Protein AF-A0AAW1ME20-F1 (afdb_monomer_lite)

Structure (mmCIF, N/CA/C/O backbone):
data_AF-A0AAW1ME20-F1
#
_entry.id   AF-A0AAW1ME20-F1
#
loop_
_atom_site.group_PDB
_atom_site.id
_atom_site.type_symbol
_atom_site.label_atom_id
_atom_site.label_alt_id
_atom_site.label_comp_id
_atom_site.label_asym_id
_atom_site.label_entity_id
_atom_site.label_seq_id
_atom_site.pdbx_PDB_ins_code
_atom_site.Cartn_x
_atom_site.Cartn_y
_atom_site.Cartn_z
_atom_site.occupancy
_atom_site.B_iso_or_equiv
_atom_site.auth_seq_id
_atom_site.auth_comp_id
_atom_site.auth_asym_id
_atom_site.auth_atom_id
_atom_site.pdbx_PDB_model_num
ATOM 1 N N . MET A 1 1 ? -21.254 -14.684 -6.354 1.00 52.38 1 MET A N 1
ATOM 2 C CA . MET A 1 1 ? -21.235 -14.029 -7.684 1.00 52.38 1 MET A CA 1
ATOM 3 C C . MET A 1 1 ? -19.961 -13.201 -7.937 1.00 52.38 1 MET A C 1
ATOM 5 O O . MET A 1 1 ? -19.954 -12.400 -8.855 1.00 52.38 1 MET A O 1
ATOM 9 N N . LEU A 1 2 ? -18.871 -13.410 -7.179 1.00 56.72 2 LEU A N 1
ATOM 10 C CA . LEU A 1 2 ? -17.570 -12.741 -7.380 1.00 56.72 2 LEU A CA 1
ATOM 11 C C . LEU A 1 2 ? -16.638 -13.488 -8.347 1.00 56.72 2 LEU A C 1
ATOM 13 O O . LEU A 1 2 ? -15.773 -12.873 -8.958 1.00 56.72 2 LEU A O 1
ATOM 17 N N . ALA A 1 3 ? -16.832 -14.800 -8.510 1.00 60.56 3 ALA A N 1
ATOM 18 C CA . ALA A 1 3 ? -15.953 -15.647 -9.317 1.00 60.56 3 ALA A CA 1
ATOM 19 C C . ALA A 1 3 ? -15.901 -15.237 -10.801 1.00 60.56 3 ALA A C 1
ATOM 21 O O . ALA A 1 3 ? -14.856 -15.363 -11.422 1.00 60.56 3 ALA A O 1
ATOM 22 N N . ASN A 1 4 ? -16.985 -14.662 -11.333 1.00 68.12 4 ASN A N 1
ATOM 23 C CA . ASN A 1 4 ? -17.108 -14.317 -12.755 1.00 68.12 4 ASN A CA 1
ATOM 24 C C . ASN A 1 4 ? -16.789 -12.835 -13.032 1.00 68.12 4 ASN A C 1
ATOM 26 O O . ASN A 1 4 ? -16.913 -12.367 -14.161 1.00 68.12 4 ASN A O 1
ATOM 30 N N . ALA A 1 5 ? -16.432 -12.060 -12.000 1.00 71.19 5 ALA A N 1
ATOM 31 C CA . ALA A 1 5 ? -16.094 -10.645 -12.164 1.00 71.19 5 ALA A CA 1
ATOM 32 C C . ALA A 1 5 ? -14.813 -10.478 -13.001 1.00 71.19 5 ALA A C 1
ATOM 34 O O . ALA A 1 5 ? -14.712 -9.555 -13.811 1.00 71.19 5 ALA A O 1
ATOM 35 N N . TRP A 1 6 ? -13.883 -11.426 -12.859 1.00 73.56 6 TRP A N 1
ATOM 36 C CA . TRP A 1 6 ? -12.622 -11.481 -13.594 1.00 73.56 6 TRP A CA 1
ATOM 37 C C . TRP A 1 6 ? -12.797 -11.774 -15.087 1.00 73.56 6 TRP A C 1
ATOM 39 O O . TRP A 1 6 ? -12.041 -11.238 -15.889 1.00 73.56 6 TRP A O 1
ATOM 49 N N . ASP A 1 7 ? -13.839 -12.509 -15.484 1.00 81.50 7 ASP A N 1
ATOM 50 C CA . ASP A 1 7 ? -14.091 -12.833 -16.899 1.00 81.50 7 ASP A CA 1
ATOM 51 C C . ASP A 1 7 ? -14.493 -11.602 -17.729 1.00 81.50 7 ASP A C 1
ATOM 53 O O . ASP A 1 7 ? -14.335 -11.574 -18.948 1.00 81.50 7 ASP A O 1
ATOM 57 N N . SER A 1 8 ? -15.012 -10.563 -1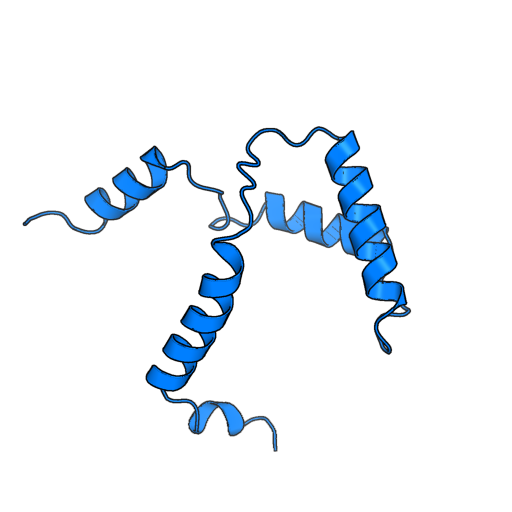7.068 1.00 81.25 8 SER A N 1
ATOM 58 C CA . SER A 1 8 ? -15.414 -9.301 -17.704 1.00 81.25 8 SER A CA 1
ATOM 59 C C . SER A 1 8 ? -14.288 -8.263 -17.791 1.00 81.25 8 SER A C 1
ATOM 61 O O . SER A 1 8 ? -14.452 -7.212 -18.420 1.00 81.25 8 SER A O 1
ATOM 63 N N . LEU A 1 9 ? -13.141 -8.534 -17.161 1.00 82.94 9 LEU A N 1
ATOM 64 C CA . LEU A 1 9 ? -11.998 -7.630 -17.156 1.00 82.94 9 LEU A CA 1
ATOM 65 C C . LEU A 1 9 ? -11.212 -7.766 -18.459 1.00 82.94 9 LEU A C 1
ATOM 67 O O . LEU A 1 9 ? -10.621 -8.796 -18.767 1.00 82.94 9 LEU A O 1
ATOM 71 N N . THR A 1 10 ? -11.170 -6.679 -19.224 1.00 86.75 10 THR A N 1
ATOM 72 C CA . THR A 1 10 ? -10.307 -6.588 -20.398 1.00 86.75 10 THR A CA 1
ATOM 73 C C . THR A 1 10 ? -8.898 -6.167 -19.991 1.00 86.75 10 THR A C 1
ATOM 75 O O . THR A 1 10 ? -8.694 -5.453 -19.004 1.00 86.75 10 THR A O 1
ATOM 78 N N . VAL A 1 11 ? -7.910 -6.537 -20.808 1.00 86.56 11 VAL A N 1
ATOM 79 C CA . VAL A 1 11 ? -6.516 -6.086 -20.648 1.00 86.56 11 VAL A CA 1
ATOM 80 C C . VAL A 1 11 ? -6.436 -4.556 -20.583 1.00 86.56 11 VAL A C 1
ATOM 82 O O . VAL A 1 11 ? -5.690 -4.002 -19.782 1.00 86.56 11 VAL A O 1
ATOM 85 N N . THR A 1 12 ? -7.261 -3.856 -21.364 1.00 89.12 12 THR A N 1
ATOM 86 C CA . THR A 1 12 ? -7.335 -2.390 -21.365 1.00 89.12 12 THR A CA 1
ATOM 87 C C . THR A 1 12 ? -7.816 -1.830 -20.027 1.00 89.12 12 THR A C 1
ATOM 89 O O . THR A 1 12 ? -7.297 -0.812 -19.571 1.00 89.12 12 THR A O 1
ATOM 92 N N . ASN A 1 13 ? -8.768 -2.491 -19.364 1.00 88.75 13 ASN A N 1
ATOM 93 C CA . ASN A 1 13 ? -9.242 -2.070 -18.046 1.00 88.75 13 ASN A CA 1
ATOM 94 C C . ASN A 1 13 ? -8.133 -2.191 -16.996 1.00 88.75 13 ASN A C 1
ATOM 96 O O . ASN A 1 13 ? -7.934 -1.256 -16.222 1.00 88.75 13 ASN A O 1
ATOM 100 N N . LEU A 1 14 ? -7.370 -3.289 -17.023 1.00 84.56 14 LEU A N 1
ATOM 101 C CA . LEU A 1 14 ? -6.209 -3.482 -16.148 1.00 84.56 14 LEU A CA 1
ATOM 102 C C . LEU A 1 14 ? -5.115 -2.446 -16.422 1.00 84.56 14 LEU A C 1
ATOM 104 O O . LEU A 1 14 ? -4.630 -1.812 -15.492 1.00 84.56 14 LEU A O 1
ATOM 108 N N . GLN A 1 15 ? -4.781 -2.200 -17.691 1.00 84.00 15 GLN A N 1
ATOM 109 C CA . GLN A 1 15 ? -3.793 -1.185 -18.070 1.00 84.00 15 GLN A CA 1
ATOM 110 C C . GLN A 1 15 ? -4.207 0.224 -17.629 1.00 84.00 15 GLN A C 1
ATOM 112 O O . GLN A 1 15 ? -3.375 0.994 -17.156 1.00 84.00 15 GLN A O 1
ATOM 117 N N . ASN A 1 16 ? -5.487 0.572 -17.762 1.00 84.69 16 ASN A N 1
ATOM 118 C CA . ASN A 1 16 ? -6.000 1.871 -17.334 1.00 84.69 16 ASN A CA 1
ATOM 119 C C . ASN A 1 16 ? -6.037 2.004 -15.810 1.00 84.69 16 ASN A C 1
ATOM 121 O O . ASN A 1 16 ? -5.735 3.076 -15.290 1.00 84.69 16 ASN A O 1
ATOM 125 N N . ALA A 1 17 ? -6.391 0.935 -15.095 1.00 83.88 17 ALA A N 1
ATOM 126 C CA . ALA A 1 17 ? -6.323 0.904 -13.639 1.00 83.88 17 ALA A CA 1
ATOM 127 C C . ALA A 1 17 ? -4.873 1.066 -13.160 1.00 83.88 17 ALA A C 1
ATOM 129 O O . ALA A 1 17 ? -4.602 1.917 -12.318 1.00 83.88 17 ALA A O 1
ATOM 130 N N . TRP A 1 18 ? -3.937 0.339 -13.774 1.00 80.56 18 TRP A N 1
ATOM 131 C CA . TRP A 1 18 ? -2.513 0.428 -13.464 1.00 80.56 18 TRP A CA 1
ATOM 132 C C . TRP A 1 18 ? -1.946 1.827 -13.722 1.00 80.56 18 TRP A C 1
ATOM 134 O O . TRP A 1 18 ? -1.301 2.401 -12.853 1.00 80.56 18 TRP A O 1
ATOM 144 N N . LYS A 1 19 ? -2.260 2.436 -14.873 1.00 82.44 19 LYS A N 1
ATOM 145 C CA . LYS A 1 19 ? -1.849 3.817 -15.183 1.00 82.44 19 LYS A CA 1
ATOM 146 C C . LYS A 1 19 ? -2.373 4.831 -14.170 1.00 82.44 19 LYS A C 1
ATOM 148 O O . LYS A 1 19 ? -1.637 5.737 -13.804 1.00 82.44 19 LYS A O 1
ATOM 153 N N . LYS A 1 20 ? -3.618 4.674 -13.707 1.00 80.69 20 LYS A N 1
ATOM 154 C CA . LYS A 1 20 ? -4.199 5.547 -12.675 1.00 80.69 20 LYS A CA 1
ATOM 155 C C . LYS A 1 20 ? -3.472 5.417 -11.339 1.00 80.69 20 LYS A C 1
ATOM 157 O O . LYS A 1 20 ? -3.238 6.431 -10.692 1.00 80.69 20 LYS A O 1
ATOM 162 N N . LEU A 1 21 ? -3.106 4.195 -10.952 1.00 72.88 21 LEU A N 1
ATOM 163 C CA . LEU A 1 21 ? -2.318 3.945 -9.744 1.00 72.88 21 LEU A CA 1
ATOM 164 C C . LEU A 1 21 ? -0.907 4.540 -9.868 1.00 72.88 21 LE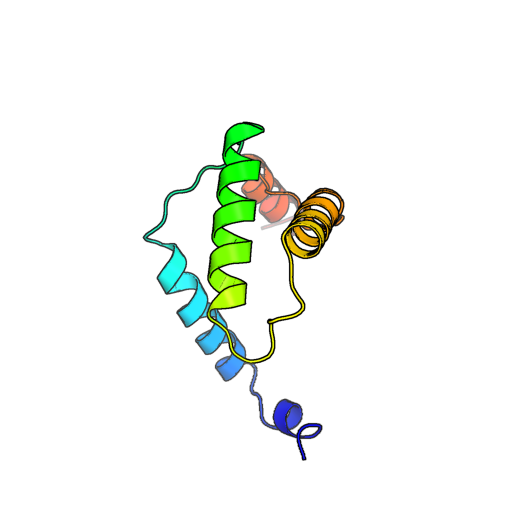U A C 1
ATOM 166 O O . LEU A 1 21 ? -0.423 5.151 -8.925 1.00 72.88 21 LEU A O 1
ATOM 170 N N . TRP A 1 22 ? -0.282 4.442 -11.044 1.00 64.75 22 TRP A N 1
ATOM 171 C CA . TRP A 1 22 ? 1.079 4.943 -11.264 1.00 64.75 22 TRP A CA 1
ATOM 172 C C . TRP A 1 22 ? 1.166 6.470 -11.373 1.00 64.75 22 TRP A C 1
ATOM 174 O O . TRP A 1 22 ? 2.094 7.069 -10.844 1.00 64.75 22 TRP A O 1
ATOM 184 N N . SER A 1 23 ? 0.171 7.132 -11.976 1.00 56.53 23 SER A N 1
ATOM 185 C CA . SER A 1 23 ? 0.121 8.604 -12.036 1.00 56.53 23 SER A CA 1
ATOM 186 C C . SER A 1 23 ? 0.013 9.274 -10.660 1.00 56.53 23 SER A C 1
ATOM 188 O O . SER A 1 23 ? 0.272 10.464 -10.535 1.00 56.53 23 SER A O 1
ATOM 190 N N . VAL A 1 24 ? -0.368 8.520 -9.623 1.00 53.19 24 VAL A N 1
ATOM 191 C CA . VAL A 1 24 ? -0.378 8.995 -8.231 1.00 53.19 24 VAL A CA 1
ATOM 192 C C . VAL A 1 24 ? 1.031 8.977 -7.617 1.00 53.19 24 VAL A C 1
ATOM 194 O O . VAL A 1 24 ? 1.298 9.744 -6.697 1.00 53.19 24 VAL A O 1
ATOM 197 N N . VAL A 1 25 ? 1.950 8.160 -8.144 1.00 52.56 25 VAL A N 1
ATOM 198 C CA . VAL A 1 25 ? 3.307 7.962 -7.603 1.00 52.56 25 VAL A CA 1
ATOM 199 C C . VAL A 1 25 ? 4.303 9.022 -8.096 1.00 52.56 25 VAL A C 1
ATOM 201 O O . VAL A 1 25 ? 5.257 9.325 -7.388 1.00 52.56 25 VAL A O 1
ATOM 204 N N . GLU A 1 26 ? 4.062 9.676 -9.239 1.00 49.44 26 GLU A N 1
ATOM 205 C CA . GLU A 1 26 ? 4.972 10.702 -9.797 1.00 49.44 26 GLU A CA 1
ATOM 206 C C . GLU A 1 26 ? 5.116 11.982 -8.938 1.00 49.44 26 GLU A C 1
ATOM 208 O O . GLU A 1 26 ? 5.910 12.858 -9.268 1.00 49.44 26 GLU A O 1
ATOM 213 N N . GLY A 1 27 ? 4.382 12.103 -7.825 1.00 46.66 27 GLY A N 1
ATOM 214 C CA . GLY A 1 27 ? 4.508 13.207 -6.865 1.00 46.66 27 GLY A CA 1
ATOM 215 C C . GLY A 1 27 ? 5.272 12.882 -5.575 1.00 46.66 27 GLY A C 1
ATOM 216 O O . GLY A 1 27 ? 5.367 13.755 -4.714 1.00 46.66 27 GLY A O 1
ATOM 217 N N . GLY A 1 28 ? 5.771 11.654 -5.401 1.00 45.06 28 GLY A N 1
ATOM 218 C CA . GLY A 1 28 ? 6.426 11.210 -4.169 1.00 45.06 28 GLY A CA 1
ATOM 219 C C . GLY A 1 28 ? 7.834 10.690 -4.425 1.00 45.06 28 GLY A C 1
ATOM 220 O O . GLY A 1 28 ? 8.020 9.510 -4.704 1.00 45.06 28 GLY A O 1
ATOM 221 N N . GLU A 1 29 ? 8.834 11.559 -4.305 1.00 49.25 29 GLU A N 1
ATOM 222 C CA . GLU A 1 29 ? 10.228 11.137 -4.198 1.00 49.25 29 GLU A CA 1
ATOM 223 C C . GLU A 1 29 ? 10.412 10.350 -2.891 1.00 49.25 29 GLU A C 1
ATOM 225 O O . GLU A 1 29 ? 10.404 10.928 -1.806 1.00 49.25 29 GLU A O 1
ATOM 230 N N . THR A 1 30 ? 10.620 9.039 -2.971 1.00 42.62 30 THR A N 1
ATOM 231 C CA . THR A 1 30 ? 11.273 8.293 -1.888 1.00 42.62 30 THR A CA 1
ATOM 232 C C . THR A 1 30 ? 12.329 7.379 -2.488 1.00 42.62 30 THR A C 1
ATOM 234 O O . THR A 1 30 ? 12.104 6.199 -2.749 1.00 42.62 30 THR A O 1
ATOM 237 N N . SER A 1 31 ? 13.502 7.963 -2.734 1.00 47.47 31 SER A N 1
ATOM 238 C CA . SER A 1 31 ? 14.746 7.210 -2.854 1.00 47.47 31 SER A CA 1
ATOM 239 C C . SER A 1 31 ? 15.055 6.650 -1.463 1.00 47.47 31 SER A C 1
ATOM 241 O O . SER A 1 31 ? 15.498 7.374 -0.576 1.00 47.47 31 SER A O 1
ATOM 243 N N . ASP A 1 32 ? 14.706 5.385 -1.240 1.00 50.81 32 ASP A N 1
ATOM 244 C CA . ASP A 1 32 ? 14.636 4.775 0.095 1.00 50.81 32 ASP A CA 1
ATOM 245 C C . ASP A 1 32 ? 15.733 3.738 0.353 1.00 50.81 32 ASP A C 1
ATOM 247 O O . ASP A 1 32 ? 15.556 2.769 1.089 1.00 50.81 32 ASP A O 1
ATOM 251 N N . SER A 1 33 ? 16.915 3.930 -0.231 1.00 50.00 33 SER A N 1
ATOM 252 C CA . SER A 1 33 ? 18.034 2.999 -0.032 1.00 50.00 33 SER A CA 1
ATOM 253 C C . SER A 1 33 ? 18.737 3.128 1.327 1.00 50.00 33 SER A C 1
ATOM 255 O O . SER A 1 33 ? 19.804 2.545 1.498 1.00 50.00 33 SER A O 1
ATOM 257 N N . ASN A 1 34 ? 18.191 3.859 2.310 1.00 50.09 34 ASN A N 1
ATOM 258 C CA . ASN A 1 34 ? 18.820 3.939 3.634 1.00 50.09 34 ASN A CA 1
ATOM 259 C C . ASN A 1 34 ? 17.848 4.299 4.778 1.00 50.09 34 ASN A C 1
ATOM 261 O O . ASN A 1 34 ? 18.064 5.266 5.506 1.00 50.09 34 ASN A O 1
ATOM 265 N N . ARG A 1 35 ? 16.763 3.533 4.953 1.00 58.06 35 ARG A N 1
ATOM 266 C CA . ARG A 1 35 ? 15.888 3.687 6.131 1.00 58.06 35 ARG A CA 1
ATOM 267 C C . ARG A 1 35 ? 16.596 3.194 7.390 1.00 58.06 35 ARG A C 1
ATOM 269 O O . ARG A 1 35 ? 16.979 2.026 7.483 1.00 58.06 35 ARG A O 1
ATOM 276 N N . THR A 1 36 ? 16.746 4.080 8.367 1.00 64.31 36 THR A N 1
ATOM 277 C CA . THR A 1 36 ? 17.260 3.733 9.696 1.00 64.31 36 THR A CA 1
ATOM 278 C C . THR A 1 36 ? 16.236 2.884 10.457 1.00 64.31 36 THR A C 1
ATOM 280 O O . THR A 1 36 ? 15.052 2.878 10.119 1.00 64.31 36 THR A O 1
ATOM 283 N N . ASP A 1 37 ? 16.641 2.170 11.511 1.00 68.69 37 ASP A N 1
ATOM 284 C CA . ASP A 1 37 ? 15.670 1.426 12.336 1.00 68.69 37 ASP A CA 1
ATOM 285 C C . ASP A 1 37 ? 14.609 2.350 12.967 1.00 68.69 37 ASP A C 1
ATOM 287 O O . ASP A 1 37 ? 13.461 1.942 13.135 1.00 68.69 37 ASP A O 1
ATOM 291 N N . SER A 1 38 ? 14.945 3.628 13.185 1.00 74.62 38 SER A N 1
ATOM 292 C CA . SER A 1 38 ? 13.988 4.659 13.605 1.00 74.62 38 SER A CA 1
ATOM 293 C C . SER A 1 38 ? 12.921 4.950 12.543 1.00 74.62 38 SER A C 1
ATOM 295 O O . SER A 1 38 ? 11.788 5.284 12.889 1.00 74.62 38 SER A O 1
ATOM 297 N N . ASP A 1 39 ? 13.256 4.839 11.256 1.00 76.31 39 ASP A N 1
ATOM 298 C CA . ASP A 1 39 ? 12.291 5.036 10.174 1.00 76.31 39 ASP A CA 1
ATOM 299 C C . ASP A 1 39 ? 11.322 3.858 10.096 1.00 76.31 39 ASP A C 1
ATOM 301 O O . ASP A 1 39 ? 10.123 4.064 9.920 1.00 76.31 39 ASP A O 1
ATOM 305 N N . LYS A 1 40 ? 11.816 2.629 10.300 1.00 76.38 40 LYS A N 1
ATOM 306 C CA . LYS A 1 40 ? 10.976 1.422 10.335 1.00 76.38 40 LYS A CA 1
ATOM 307 C C . LYS A 1 40 ? 9.953 1.480 11.466 1.00 76.38 40 LYS A C 1
ATOM 309 O O . LYS A 1 40 ? 8.782 1.216 11.223 1.00 76.38 40 LYS A O 1
ATOM 314 N N . GLU A 1 41 ? 10.359 1.878 12.672 1.00 81.81 41 GLU A N 1
ATOM 315 C CA . GLU A 1 41 ? 9.421 2.058 13.790 1.00 81.81 41 GLU A CA 1
ATOM 316 C C . GLU A 1 41 ? 8.371 3.133 13.499 1.00 81.81 41 GLU A C 1
ATOM 318 O O . GLU A 1 41 ? 7.192 2.946 13.804 1.00 81.81 41 GLU A O 1
ATOM 323 N N . ARG A 1 42 ? 8.763 4.244 12.862 1.00 84.25 42 ARG A N 1
ATOM 324 C CA . ARG A 1 42 ? 7.812 5.281 12.445 1.00 84.25 42 ARG A CA 1
ATOM 325 C C . ARG A 1 42 ? 6.777 4.730 11.462 1.00 84.25 42 ARG A C 1
ATOM 327 O O . ARG A 1 42 ? 5.588 4.965 11.651 1.00 84.25 42 ARG A O 1
ATOM 334 N N . ILE A 1 43 ? 7.215 3.964 10.466 1.00 82.25 43 ILE A N 1
ATOM 335 C CA . ILE A 1 43 ? 6.335 3.348 9.462 1.00 82.25 43 ILE A CA 1
ATOM 336 C C . ILE A 1 43 ? 5.378 2.344 10.106 1.00 82.25 43 ILE A C 1
ATOM 338 O O . ILE A 1 43 ? 4.189 2.369 9.807 1.00 82.25 43 ILE A O 1
ATOM 342 N N . LEU A 1 44 ? 5.860 1.499 11.021 1.00 85.81 44 LEU A N 1
ATOM 343 C CA . LEU A 1 44 ? 5.014 0.534 11.730 1.00 85.81 44 LEU A CA 1
ATOM 344 C C . LEU A 1 44 ? 3.919 1.229 12.544 1.00 85.81 44 LEU A C 1
ATOM 346 O O . LEU A 1 44 ? 2.758 0.815 12.509 1.00 85.81 44 LEU A O 1
ATOM 350 N N . ASN A 1 45 ? 4.265 2.324 13.222 1.00 85.38 45 ASN A N 1
ATOM 351 C CA . ASN A 1 45 ? 3.298 3.125 13.967 1.00 85.38 45 ASN A CA 1
ATOM 352 C C . ASN A 1 45 ? 2.267 3.790 13.042 1.00 85.38 45 ASN A C 1
ATOM 354 O O . ASN A 1 45 ? 1.078 3.792 13.355 1.00 85.38 45 ASN A O 1
ATOM 358 N N . GLU A 1 46 ? 2.699 4.317 11.894 1.00 88.12 46 GLU A N 1
ATOM 359 C CA . GLU A 1 46 ? 1.802 4.897 10.886 1.00 88.12 46 GLU A CA 1
ATOM 360 C C . GLU A 1 46 ? 0.854 3.839 10.291 1.00 88.12 46 GLU A C 1
ATOM 362 O O . GLU A 1 46 ? -0.349 4.083 10.198 1.00 88.12 46 GLU A O 1
ATOM 367 N N . MET A 1 47 ? 1.353 2.644 9.956 1.00 85.56 47 MET A N 1
ATOM 368 C CA . MET A 1 47 ? 0.539 1.536 9.437 1.00 85.56 47 MET A CA 1
ATOM 369 C C . MET A 1 47 ? -0.499 1.069 10.460 1.00 85.56 47 MET A C 1
ATOM 371 O O . MET A 1 47 ? -1.683 0.992 10.141 1.00 85.56 47 MET A O 1
ATOM 375 N N . THR A 1 48 ? -0.080 0.841 11.706 1.00 87.31 48 THR A N 1
ATOM 376 C CA . THR A 1 48 ? -0.981 0.414 12.791 1.00 87.31 48 THR A CA 1
ATOM 377 C C . THR A 1 48 ? -2.069 1.459 13.048 1.00 87.31 48 THR A C 1
ATOM 379 O O . THR A 1 48 ? -3.248 1.129 13.191 1.00 87.31 48 THR A O 1
ATOM 382 N N . ALA A 1 49 ? -1.702 2.746 13.038 1.00 87.75 49 ALA A N 1
ATOM 383 C CA . ALA A 1 49 ? -2.665 3.832 13.167 1.00 87.75 49 ALA A CA 1
ATOM 384 C C . ALA A 1 49 ? -3.681 3.824 12.016 1.00 87.75 49 ALA A C 1
ATOM 386 O O . ALA A 1 49 ? -4.876 3.970 12.264 1.00 87.75 49 ALA A O 1
ATOM 387 N N . LEU A 1 50 ? -3.245 3.597 10.774 1.00 88.38 50 LEU A N 1
ATOM 388 C CA . LEU A 1 50 ? -4.145 3.496 9.625 1.00 88.38 50 LEU A CA 1
ATOM 389 C C . LEU A 1 50 ? -5.099 2.302 9.741 1.00 88.38 50 LEU A C 1
ATOM 391 O O . LEU A 1 50 ? -6.298 2.485 9.531 1.00 88.38 50 LEU A O 1
ATOM 395 N N . PHE A 1 51 ? -4.619 1.118 10.127 1.00 86.50 51 PHE A N 1
ATOM 396 C CA . PHE A 1 51 ? -5.474 -0.068 10.278 1.00 86.50 51 PHE A CA 1
ATOM 397 C C . PHE A 1 51 ? -6.571 0.145 11.315 1.00 86.50 51 PHE A C 1
ATOM 399 O O . PHE A 1 51 ? -7.724 -0.187 11.054 1.00 86.50 51 PHE A O 1
ATOM 406 N N . SER A 1 52 ? -6.262 0.843 12.411 1.00 85.75 52 SER A N 1
ATOM 407 C CA . SER A 1 52 ? -7.263 1.191 13.426 1.00 85.75 52 SER A CA 1
ATOM 408 C C . SER A 1 52 ? -8.405 2.085 12.912 1.00 85.75 52 SER A C 1
ATOM 410 O O . SER A 1 52 ? -9.462 2.160 13.536 1.00 85.75 52 SER A O 1
ATOM 412 N N . THR A 1 53 ? -8.219 2.764 11.772 1.00 88.38 53 THR A N 1
ATOM 413 C CA . THR A 1 53 ? -9.264 3.591 11.143 1.00 88.38 53 THR A CA 1
ATOM 414 C C . THR A 1 53 ? -10.142 2.824 10.153 1.00 88.38 53 THR A C 1
ATOM 416 O O . THR A 1 53 ? -11.180 3.341 9.731 1.00 88.38 53 THR A O 1
ATOM 419 N N . ILE A 1 54 ? -9.750 1.605 9.771 1.00 86.50 54 ILE A N 1
ATOM 420 C CA . ILE A 1 54 ? -10.446 0.791 8.776 1.00 86.50 54 ILE A CA 1
ATOM 421 C C . ILE A 1 54 ? -11.315 -0.237 9.504 1.00 86.50 54 ILE A C 1
ATOM 423 O O . ILE A 1 54 ? -10.829 -1.113 10.210 1.00 86.50 54 ILE A O 1
ATOM 427 N N . ASN A 1 55 ? -12.626 -0.148 9.300 1.00 87.50 55 ASN A N 1
ATOM 428 C CA . ASN A 1 55 ? -13.578 -1.082 9.893 1.00 87.50 55 ASN A CA 1
ATOM 429 C C . ASN A 1 55 ? -13.355 -2.503 9.335 1.00 87.50 55 ASN A C 1
ATOM 431 O O . ASN A 1 55 ? -13.376 -2.688 8.114 1.00 87.50 55 ASN A O 1
ATOM 435 N N . GLY A 1 56 ? -13.182 -3.497 10.209 1.00 86.38 56 GLY A N 1
ATOM 436 C CA . GLY A 1 56 ? -12.809 -4.872 9.852 1.00 86.38 56 GLY A CA 1
ATOM 437 C C . GLY A 1 56 ? -11.308 -5.187 9.927 1.00 86.38 56 GLY A C 1
ATOM 438 O O . GLY A 1 56 ? -10.918 -6.287 9.547 1.00 86.38 56 GLY A O 1
ATOM 439 N N . PHE A 1 57 ? -10.477 -4.240 10.373 1.00 85.12 57 PHE A N 1
ATOM 440 C CA . PHE A 1 57 ? -9.038 -4.420 10.615 1.00 85.12 57 PHE A CA 1
ATOM 441 C C . PHE A 1 57 ? -8.685 -4.267 12.104 1.00 85.12 57 PHE A C 1
ATOM 443 O O . PHE A 1 57 ? -7.538 -4.003 12.452 1.00 85.12 57 PHE A O 1
ATOM 450 N N . GLU A 1 58 ? -9.660 -4.440 13.002 1.00 84.25 58 GLU A N 1
ATOM 451 C CA . GLU A 1 58 ? -9.472 -4.273 14.450 1.00 84.25 58 GLU A CA 1
ATOM 452 C C . GLU A 1 58 ? -8.478 -5.280 15.050 1.00 84.25 58 GLU A C 1
ATOM 454 O O . GLU A 1 58 ? -7.937 -5.040 16.127 1.00 84.25 58 GLU A O 1
ATOM 459 N N . GLU A 1 59 ? -8.255 -6.399 14.361 1.00 84.19 59 GLU A N 1
ATOM 460 C CA . GLU A 1 59 ? -7.318 -7.451 14.762 1.00 84.19 59 GLU A CA 1
ATOM 461 C C . GLU A 1 59 ? -5.894 -7.225 14.238 1.00 84.19 59 GLU A C 1
ATOM 463 O O . GLU A 1 59 ? -5.001 -7.932 14.679 1.00 84.19 59 GLU A O 1
ATOM 468 N N . CYS A 1 60 ? -5.671 -6.264 13.330 1.00 85.81 60 CYS A N 1
ATOM 469 C CA . CYS A 1 60 ? -4.348 -6.004 12.765 1.00 85.81 60 CYS A CA 1
ATOM 470 C C . CYS A 1 60 ? -3.549 -5.062 13.667 1.00 85.81 60 CYS A C 1
ATOM 472 O O . CYS A 1 60 ? -3.789 -3.848 13.686 1.00 85.81 60 CYS A O 1
ATOM 474 N N . ASP A 1 61 ? -2.587 -5.621 14.396 1.00 86.12 61 ASP A N 1
ATOM 475 C CA . ASP A 1 61 ? -1.752 -4.891 15.338 1.00 86.12 61 ASP A CA 1
ATOM 476 C C . ASP A 1 61 ? -0.340 -4.590 14.796 1.00 86.12 61 ASP A C 1
ATOM 478 O O . ASP A 1 61 ? -0.012 -4.787 13.621 1.00 86.12 61 ASP A O 1
ATOM 482 N N . ALA A 1 62 ? 0.501 -4.009 15.654 1.00 86.69 62 ALA A N 1
ATOM 483 C CA . ALA A 1 62 ? 1.855 -3.621 15.278 1.00 86.69 62 ALA A CA 1
ATOM 484 C C . ALA A 1 62 ? 2.756 -4.824 14.954 1.00 86.69 62 ALA A C 1
ATOM 486 O O . ALA A 1 62 ? 3.714 -4.668 14.195 1.00 86.69 62 ALA A O 1
ATOM 487 N N . GLU A 1 63 ? 2.474 -6.001 15.516 1.00 87.44 63 GLU A N 1
ATOM 488 C CA . GLU A 1 63 ? 3.227 -7.219 15.231 1.00 87.44 63 GLU A CA 1
ATOM 489 C C . GLU A 1 63 ? 2.830 -7.786 13.866 1.00 87.44 63 GLU A C 1
ATOM 491 O O . GLU A 1 63 ? 3.720 -8.149 13.100 1.00 87.44 63 GLU A O 1
ATOM 496 N N . ASP A 1 64 ? 1.545 -7.733 13.494 1.00 87.06 64 ASP A N 1
ATOM 497 C CA . ASP A 1 64 ? 1.104 -8.073 12.133 1.00 87.06 64 ASP A CA 1
ATOM 498 C C . ASP A 1 64 ? 1.773 -7.163 11.091 1.00 87.06 64 ASP A C 1
ATOM 500 O O . ASP A 1 64 ? 2.354 -7.625 10.105 1.00 87.06 64 ASP A O 1
ATOM 504 N N . ALA A 1 65 ? 1.768 -5.847 11.340 1.00 85.19 65 ALA A N 1
ATOM 505 C CA . ALA A 1 65 ? 2.430 -4.876 10.469 1.00 85.19 65 ALA A CA 1
ATOM 506 C C . ALA A 1 65 ? 3.942 -5.145 10.355 1.00 85.19 65 ALA A C 1
ATOM 508 O O . ALA A 1 65 ? 4.537 -4.991 9.282 1.00 85.19 65 ALA A O 1
ATOM 509 N N . ARG A 1 66 ? 4.570 -5.572 11.456 1.00 85.56 66 ARG A N 1
ATOM 510 C CA . ARG A 1 66 ? 5.991 -5.923 11.509 1.00 85.56 66 ARG A CA 1
ATOM 511 C C . ARG A 1 66 ? 6.290 -7.204 10.749 1.00 85.56 66 ARG A C 1
ATOM 513 O O . ARG A 1 66 ? 7.289 -7.244 10.029 1.00 85.56 66 ARG A O 1
ATOM 520 N N . GLU A 1 67 ? 5.448 -8.220 10.884 1.00 85.38 67 GLU A N 1
ATOM 521 C CA . GLU A 1 67 ? 5.566 -9.468 10.140 1.00 85.38 67 GLU A CA 1
ATOM 522 C C . GLU A 1 67 ? 5.486 -9.198 8.637 1.00 85.38 67 GLU A C 1
ATOM 524 O O . GLU A 1 67 ? 6.351 -9.658 7.891 1.00 85.38 67 GLU A O 1
ATOM 529 N N . TRP A 1 68 ? 4.523 -8.388 8.191 1.00 85.31 68 TRP A N 1
ATOM 530 C CA . TRP A 1 68 ? 4.381 -8.027 6.778 1.00 85.31 68 TRP A CA 1
ATOM 531 C C . TRP A 1 68 ? 5.601 -7.285 6.250 1.00 85.31 68 TRP A C 1
ATOM 533 O O . TRP A 1 68 ? 6.143 -7.664 5.212 1.00 85.31 68 TRP A O 1
ATOM 543 N N . LEU A 1 69 ? 6.081 -6.285 6.996 1.00 78.81 69 LEU A N 1
ATOM 544 C CA . LEU A 1 69 ? 7.271 -5.527 6.618 1.00 78.81 69 LEU A CA 1
ATOM 545 C C . LEU A 1 69 ? 8.511 -6.433 6.518 1.00 78.81 69 LEU A C 1
ATOM 547 O O . LEU A 1 69 ? 9.333 -6.266 5.620 1.00 78.81 69 LEU A O 1
ATOM 551 N N . ASN A 1 70 ? 8.637 -7.413 7.416 1.00 79.69 70 ASN A N 1
ATOM 552 C CA . ASN A 1 70 ? 9.771 -8.334 7.440 1.00 79.69 70 ASN A CA 1
ATOM 553 C C . ASN A 1 70 ? 9.681 -9.434 6.362 1.00 79.69 70 ASN A C 1
ATOM 555 O O . ASN A 1 70 ? 10.709 -9.891 5.843 1.00 79.69 70 ASN A O 1
ATOM 559 N N . ASN A 1 71 ? 8.467 -9.852 5.996 1.00 72.88 71 ASN A N 1
ATOM 560 C CA . ASN A 1 71 ? 8.245 -10.769 4.878 1.00 72.88 71 ASN A CA 1
ATOM 561 C C . ASN A 1 71 ? 8.610 -10.112 3.543 1.00 72.88 71 ASN A C 1
ATOM 563 O O . ASN A 1 71 ? 9.208 -10.765 2.687 1.00 72.88 71 ASN A O 1
ATOM 567 N N . ASP A 1 72 ? 8.330 -8.816 3.395 1.00 67.50 72 ASP A N 1
ATOM 568 C CA . ASP A 1 72 ? 8.647 -8.066 2.179 1.00 67.50 72 ASP A CA 1
ATOM 569 C C . ASP A 1 72 ? 10.161 -7.969 1.935 1.00 67.50 72 ASP A C 1
ATOM 571 O O . ASP A 1 72 ? 10.632 -8.156 0.815 1.00 67.50 72 ASP A O 1
ATOM 575 N N . THR A 1 73 ? 10.963 -7.840 2.999 1.00 63.16 73 THR A N 1
ATOM 576 C CA . THR A 1 73 ? 12.436 -7.886 2.905 1.00 63.16 73 THR A CA 1
ATOM 577 C C . THR A 1 73 ? 13.008 -9.209 2.389 1.00 63.16 73 THR A C 1
ATOM 579 O O . THR A 1 73 ? 14.149 -9.229 1.930 1.00 63.16 73 THR A O 1
ATOM 582 N N . ASN A 1 74 ? 12.257 -10.312 2.463 1.00 57.94 74 ASN A N 1
ATOM 583 C CA . ASN A 1 74 ? 12.711 -11.639 2.033 1.00 57.94 74 ASN A CA 1
ATOM 584 C C . ASN A 1 74 ? 12.002 -12.137 0.761 1.00 57.94 74 ASN A C 1
ATOM 586 O O . ASN A 1 74 ? 12.288 -13.244 0.289 1.00 57.94 74 ASN A O 1
ATOM 590 N N . LEU A 1 75 ? 11.096 -11.342 0.181 1.00 61.91 75 LEU A N 1
ATOM 591 C CA . LEU A 1 75 ? 10.404 -11.696 -1.054 1.00 61.91 75 LEU A CA 1
ATOM 592 C C . LEU A 1 75 ? 11.377 -11.636 -2.237 1.00 61.91 75 LEU A C 1
ATOM 594 O O . LEU A 1 75 ? 11.760 -10.579 -2.741 1.00 61.91 75 LEU A O 1
ATOM 598 N N . THR A 1 76 ? 11.785 -12.819 -2.695 1.00 52.53 76 THR A N 1
ATOM 599 C CA . THR A 1 76 ? 12.639 -12.977 -3.875 1.00 52.53 76 THR A CA 1
ATOM 600 C C . THR A 1 76 ? 11.892 -12.449 -5.103 1.00 52.53 76 THR A C 1
ATOM 602 O O . THR A 1 76 ? 10.897 -13.038 -5.517 1.00 52.53 76 THR A O 1
ATOM 605 N N . GLY A 1 77 ? 12.362 -11.337 -5.676 1.00 56.38 77 GLY A N 1
ATOM 606 C CA . GLY A 1 77 ? 11.715 -10.651 -6.805 1.00 56.38 77 GLY A CA 1
ATOM 607 C C . GLY A 1 77 ? 11.132 -9.273 -6.473 1.00 56.38 77 GLY A C 1
ATOM 608 O O . GLY A 1 77 ? 10.821 -8.529 -7.398 1.00 56.38 77 GLY A O 1
ATOM 609 N N . CYS A 1 78 ? 11.058 -8.903 -5.190 1.00 55.72 78 CYS A N 1
ATOM 610 C CA . CYS A 1 78 ? 10.706 -7.553 -4.731 1.00 55.72 78 CYS A CA 1
ATOM 611 C C . CYS A 1 78 ? 11.951 -6.725 -4.364 1.00 55.72 78 CYS A C 1
ATOM 613 O O . CYS A 1 78 ? 11.891 -5.821 -3.534 1.00 55.72 78 CYS A O 1
ATOM 615 N N . THR A 1 79 ? 13.107 -7.037 -4.954 1.00 58.97 79 THR A N 1
ATOM 616 C CA . THR A 1 79 ? 14.321 -6.242 -4.762 1.00 58.97 79 THR A CA 1
ATOM 617 C C . THR A 1 79 ? 14.105 -4.864 -5.382 1.00 58.97 79 THR A C 1
ATOM 619 O O . THR A 1 79 ? 13.836 -4.765 -6.579 1.00 58.97 79 THR A O 1
ATOM 622 N N . ILE A 1 80 ? 14.235 -3.799 -4.586 1.00 66.38 80 ILE A N 1
ATOM 623 C CA . ILE A 1 80 ? 14.277 -2.431 -5.112 1.00 66.38 80 ILE A CA 1
ATOM 624 C C . ILE A 1 80 ? 15.555 -2.323 -5.945 1.00 66.38 80 ILE A C 1
ATOM 626 O O . ILE A 1 80 ? 16.658 -2.269 -5.404 1.00 66.38 80 ILE A O 1
ATOM 630 N N . LEU A 1 81 ? 15.397 -2.377 -7.264 1.00 70.19 81 LEU A N 1
ATOM 631 C CA . LEU A 1 81 ? 16.492 -2.228 -8.211 1.00 70.19 81 LEU A CA 1
ATOM 632 C C . LEU A 1 81 ? 16.923 -0.759 -8.239 1.00 70.19 81 LEU A C 1
ATOM 634 O O . LEU A 1 81 ? 16.075 0.134 -8.262 1.00 70.19 81 LEU A O 1
ATOM 638 N N . SER A 1 82 ? 18.233 -0.510 -8.249 1.00 75.81 82 SER A N 1
ATOM 639 C CA . SER A 1 82 ? 18.743 0.824 -8.572 1.00 75.81 82 SER A CA 1
ATOM 640 C C . SER A 1 82 ? 18.436 1.175 -10.032 1.00 75.81 82 SER A C 1
ATOM 642 O O . SER A 1 82 ? 18.186 0.282 -10.843 1.00 75.81 82 SER A O 1
ATOM 644 N N . ASP A 1 83 ? 18.499 2.458 -10.394 1.00 79.62 83 ASP A N 1
ATOM 645 C CA . ASP A 1 83 ? 18.318 2.892 -11.788 1.00 79.62 83 ASP A CA 1
ATOM 646 C C . ASP A 1 83 ? 19.235 2.112 -12.749 1.00 79.62 83 ASP A C 1
ATOM 648 O O . ASP A 1 83 ? 18.798 1.659 -13.810 1.00 79.62 83 ASP A O 1
ATOM 652 N N . ASP A 1 84 ? 20.481 1.867 -12.335 1.00 82.62 84 ASP A N 1
ATOM 653 C CA . ASP A 1 84 ? 21.454 1.081 -13.097 1.00 82.62 84 ASP A CA 1
ATOM 654 C C . ASP A 1 84 ? 21.034 -0.393 -13.224 1.00 82.62 84 ASP A C 1
ATOM 656 O O . ASP A 1 84 ? 21.139 -0.980 -14.306 1.00 82.62 84 ASP A O 1
ATOM 660 N N . ASP A 1 85 ? 20.509 -0.995 -12.152 1.00 78.38 85 ASP A N 1
ATOM 661 C CA . ASP A 1 85 ? 20.023 -2.379 -12.167 1.00 78.38 85 ASP A CA 1
ATOM 662 C C . ASP A 1 85 ? 18.767 -2.541 -13.038 1.00 78.38 85 ASP A C 1
ATOM 664 O O . ASP A 1 85 ? 18.599 -3.566 -13.708 1.00 78.38 85 ASP A O 1
ATOM 668 N N . ILE A 1 86 ? 17.899 -1.526 -13.081 1.00 79.62 86 ILE A N 1
ATOM 669 C CA . ILE A 1 86 ? 16.716 -1.489 -13.952 1.00 79.62 86 ILE A CA 1
ATOM 670 C C . ILE A 1 86 ? 17.154 -1.428 -15.415 1.00 79.62 86 ILE A C 1
ATOM 672 O O . ILE A 1 86 ? 16.718 -2.248 -16.227 1.00 79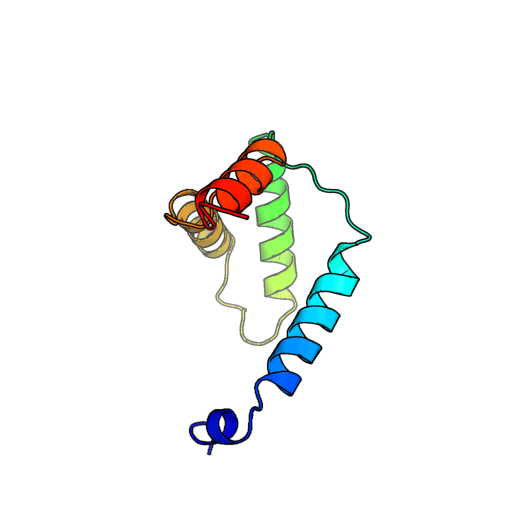.62 86 ILE A O 1
ATOM 676 N N . VAL A 1 87 ? 18.045 -0.490 -15.758 1.00 82.56 87 VAL A N 1
ATOM 677 C CA . VAL A 1 87 ? 18.565 -0.332 -17.126 1.00 82.56 87 VAL A CA 1
ATOM 678 C C . VAL A 1 87 ? 19.256 -1.612 -17.587 1.00 82.56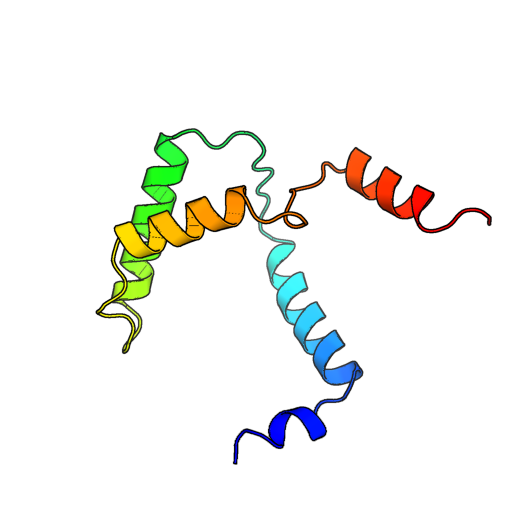 87 VAL A C 1
ATOM 680 O O . VAL A 1 87 ? 19.030 -2.078 -18.706 1.00 82.56 87 VAL A O 1
ATOM 683 N N . LYS A 1 88 ? 20.058 -2.223 -16.714 1.00 81.75 88 LYS A N 1
ATOM 684 C CA . LYS A 1 88 ? 20.724 -3.493 -16.992 1.00 81.75 88 LYS A CA 1
ATOM 685 C C . LYS A 1 88 ? 19.723 -4.623 -17.233 1.00 81.75 88 LYS A C 1
ATOM 687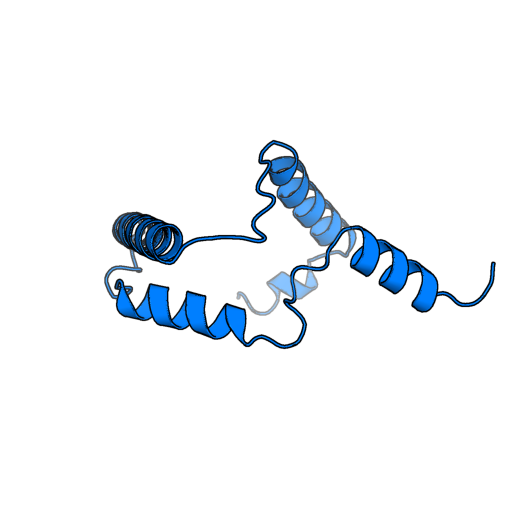 O O . LYS A 1 88 ? 19.849 -5.326 -18.230 1.00 81.75 88 LYS A O 1
ATOM 692 N N . SER A 1 89 ? 18.694 -4.747 -16.397 1.00 75.19 89 SER A N 1
ATOM 693 C CA . SER A 1 89 ? 17.659 -5.781 -16.542 1.00 75.19 89 SER A CA 1
ATOM 694 C C . SER A 1 89 ? 16.880 -5.649 -17.856 1.00 75.19 89 SER A C 1
ATOM 696 O O . SER A 1 89 ? 16.578 -6.648 -18.505 1.00 75.19 89 SER A O 1
ATOM 698 N N . VAL A 1 90 ? 16.586 -4.419 -18.289 1.00 75.88 90 VAL A N 1
ATOM 699 C CA . VAL A 1 90 ? 15.909 -4.154 -19.571 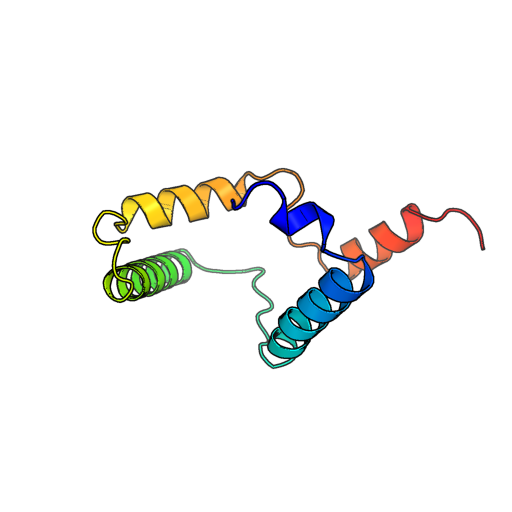1.00 75.88 90 VAL A CA 1
ATOM 700 C C . VAL A 1 90 ? 16.810 -4.494 -20.761 1.00 75.88 90 VAL A C 1
ATOM 702 O O . VAL A 1 90 ? 16.338 -5.076 -21.738 1.00 75.88 90 VAL A O 1
ATOM 705 N N . ASN A 1 91 ? 18.102 -4.175 -20.672 1.00 72.38 91 ASN A N 1
ATOM 706 C CA . ASN A 1 91 ? 19.071 -4.467 -21.729 1.00 72.38 91 ASN A CA 1
ATOM 707 C C . ASN A 1 91 ? 19.401 -5.966 -21.834 1.00 72.38 91 ASN A C 1
ATOM 709 O O . ASN A 1 91 ? 19.622 -6.470 -22.930 1.00 72.38 91 ASN A O 1
ATOM 713 N N . GLU A 1 92 ? 19.406 -6.697 -20.719 1.00 66.31 92 GLU A N 1
ATOM 714 C CA . GLU A 1 92 ? 19.653 -8.146 -20.700 1.00 66.31 92 GLU A CA 1
ATOM 715 C C . GLU A 1 92 ? 18.418 -8.966 -21.114 1.00 66.31 92 GLU A C 1
ATOM 717 O O . GLU A 1 92 ? 18.558 -10.059 -21.662 1.00 66.31 92 GLU A O 1
ATOM 722 N N . ALA A 1 93 ? 17.203 -8.435 -20.925 1.00 59.59 93 ALA A N 1
ATOM 723 C CA . ALA A 1 93 ? 15.956 -9.087 -21.336 1.00 59.59 93 ALA A CA 1
ATOM 724 C C . ALA A 1 93 ? 15.695 -9.046 -22.857 1.00 59.59 93 ALA A C 1
ATOM 726 O O . ALA A 1 93 ? 14.779 -9.716 -23.339 1.00 59.59 93 ALA A O 1
ATOM 727 N N . CYS A 1 94 ? 16.481 -8.284 -23.622 1.00 48.22 94 CYS A N 1
ATOM 728 C CA . CYS A 1 94 ? 16.357 -8.188 -25.073 1.00 48.22 94 CYS A CA 1
ATOM 729 C C . CYS A 1 94 ? 17.748 -8.170 -25.730 1.00 48.22 94 CYS A C 1
ATOM 731 O O . CYS A 1 94 ? 18.243 -7.095 -26.076 1.00 48.22 94 CYS A O 1
ATOM 733 N N . PRO A 1 95 ? 18.395 -9.338 -25.921 1.00 54.66 95 PRO A N 1
ATOM 734 C CA . PRO A 1 95 ? 19.595 -9.397 -26.733 1.00 54.66 95 PRO A CA 1
ATOM 735 C C . PRO A 1 95 ? 19.179 -9.142 -28.188 1.00 54.66 95 PRO A C 1
ATOM 737 O O . PRO A 1 95 ? 18.347 -9.862 -28.736 1.00 54.66 95 PRO A O 1
ATOM 740 N N . ASP A 1 96 ? 19.753 -8.092 -28.768 1.00 56.22 96 ASP A N 1
ATOM 741 C CA . ASP A 1 96 ? 19.623 -7.626 -30.154 1.00 56.22 96 ASP A CA 1
ATOM 742 C C . ASP A 1 96 ? 18.391 -6.765 -30.509 1.00 56.22 96 ASP A C 1
ATOM 744 O O . ASP A 1 96 ? 17.301 -7.235 -30.849 1.00 56.22 96 ASP A O 1
ATOM 748 N N . LYS A 1 97 ? 18.650 -5.453 -30.578 1.00 45.62 97 LYS A N 1
ATOM 749 C CA . LYS A 1 97 ? 18.332 -4.642 -31.760 1.00 45.62 97 LYS A CA 1
ATOM 750 C C . LYS A 1 97 ? 19.580 -3.922 -32.245 1.00 45.62 97 LYS A C 1
ATOM 752 O O . LYS A 1 97 ? 20.302 -3.382 -31.380 1.00 45.62 97 LYS A O 1
#

Foldseek 3Di:
DVPCVVVPDDPVNVVVVVVVVVVVCVVDDDPPPDQDVVNVVVVLVVVQVVLVVDPPSVVCHSVNSVVVVVVCVVPDPSPPADPVRVVVVVCVVDDDD

pLDDT: mean 72.91, std 14.02, range [42.62, 89.12]

Radius of gyration: 18.44 Å; chains: 1; bounding box: 43×29×47 Å

Sequence (97 aa):
MLANAWDSLTVTNLQNAWKKLWSVVEGGETSDSNRTDSDKERILNEMTALFSTINGFEECDAEDAREWLNNDTNLTGCTILSDDDIVKSVNEACPDK

Secondary structure (DSSP, 8-state):
--TTTGGG--HHHHHHHHHHHHTTGGG-----TT--HHHHHHHHHHHHHHHHHSTT-TT--HHHHHHHHHHHTT-TT-----HHHHHHHHHHT----

Organism: Popillia japonica (NCBI:txid7064)